Protein AF-A0A0A9E6H9-F1 (afdb_monomer_lite)

Sequence (83 aa):
MLLEEWLNKEVSFGDLGDISLVQKKAPRKVKRKRPIPTEDGNTIAYEEYLDYIFPDEVTLAPNLKILEAAYKWKKQKTGDDDE

Organism: Arundo donax (NCBI:txid35708)

Radius of gyration: 22.2 Å; chains: 1; bounding box: 43×46×56 Å

Structure (mmCIF, N/CA/C/O backbone):
data_AF-A0A0A9E6H9-F1
#
_entry.id   AF-A0A0A9E6H9-F1
#
loop_
_atom_site.group_PDB
_atom_site.id
_atom_site.type_symbol
_atom_site.label_atom_id
_atom_site.label_alt_id
_atom_site.label_comp_id
_atom_site.label_asym_id
_atom_site.label_entity_id
_atom_site.label_seq_id
_atom_site.pdbx_PDB_ins_code
_atom_site.Cartn_x
_atom_site.Cartn_y
_atom_site.Cartn_z
_atom_site.occupancy
_atom_site.B_iso_or_equiv
_atom_site.auth_seq_id
_atom_site.auth_comp_id
_atom_site.auth_asym_id
_atom_site.auth_atom_id
_atom_site.pdbx_PDB_model_num
ATOM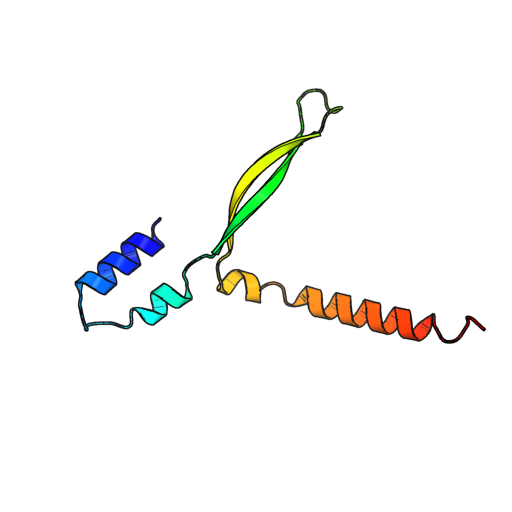 1 N N . MET A 1 1 ? 3.064 8.928 6.714 1.00 79.88 1 MET A N 1
ATOM 2 C CA . MET A 1 1 ? 2.219 9.102 5.504 1.00 79.88 1 MET A CA 1
ATOM 3 C C . MET A 1 1 ? 0.828 9.559 5.914 1.00 79.88 1 MET A C 1
ATOM 5 O O . MET A 1 1 ? 0.393 9.186 6.993 1.00 79.88 1 MET A O 1
ATOM 9 N N . LEU A 1 2 ? 0.099 10.272 5.046 1.00 86.50 2 LEU A N 1
ATOM 10 C CA . LEU A 1 2 ? -1.246 10.789 5.357 1.00 86.50 2 LEU A CA 1
ATOM 11 C C . LEU A 1 2 ? -2.221 9.702 5.847 1.00 86.50 2 LEU A C 1
ATOM 13 O O . LEU A 1 2 ? -2.979 9.918 6.786 1.00 86.50 2 LEU A O 1
ATOM 17 N N . LEU A 1 3 ? -2.185 8.514 5.238 1.00 85.75 3 LEU A N 1
ATOM 18 C CA . LEU A 1 3 ? -3.106 7.432 5.594 1.00 85.75 3 LEU A CA 1
ATOM 19 C C . LEU A 1 3 ? -2.831 6.833 6.988 1.00 85.75 3 LEU A C 1
ATOM 21 O O . LEU A 1 3 ? -3.758 6.406 7.667 1.00 85.75 3 LEU A O 1
ATOM 25 N N . GLU A 1 4 ? -1.570 6.824 7.429 1.00 86.06 4 GLU A N 1
ATOM 26 C CA . GLU A 1 4 ? -1.193 6.382 8.781 1.00 86.06 4 GLU A CA 1
ATOM 27 C C . GLU A 1 4 ? -1.669 7.389 9.832 1.00 86.06 4 GLU A C 1
ATOM 29 O O . GLU A 1 4 ? -2.171 7.005 10.884 1.00 86.06 4 GLU A O 1
ATOM 34 N N . GLU A 1 5 ? -1.556 8.685 9.535 1.00 90.25 5 GLU A N 1
ATOM 35 C CA . GLU A 1 5 ? -2.060 9.749 10.406 1.00 90.25 5 GLU A CA 1
ATOM 36 C C . GLU A 1 5 ? -3.582 9.694 10.528 1.00 90.25 5 GLU A C 1
ATOM 38 O O . GLU A 1 5 ? -4.115 9.819 11.631 1.00 90.25 5 GLU A O 1
ATOM 43 N N . TRP A 1 6 ? -4.279 9.434 9.418 1.00 88.62 6 TRP A N 1
ATOM 44 C CA . TRP A 1 6 ? -5.721 9.216 9.442 1.00 88.62 6 TRP A CA 1
ATOM 45 C C . TRP A 1 6 ? -6.089 7.984 10.276 1.00 88.62 6 TRP A C 1
ATOM 47 O O . TRP A 1 6 ? -6.957 8.083 11.138 1.00 88.62 6 TRP A O 1
ATOM 57 N N . LEU A 1 7 ? -5.383 6.860 10.112 1.00 87.12 7 LEU A N 1
ATOM 58 C CA . LEU A 1 7 ? -5.617 5.663 10.923 1.00 87.12 7 LEU A CA 1
ATOM 59 C C . LEU A 1 7 ? -5.439 5.947 12.423 1.00 87.12 7 LEU A C 1
ATOM 61 O O . LEU A 1 7 ? -6.296 5.580 13.221 1.00 87.12 7 LEU A O 1
ATOM 65 N N . ASN A 1 8 ? -4.367 6.642 12.807 1.00 89.06 8 ASN A N 1
ATOM 66 C CA . ASN A 1 8 ? -4.122 7.022 14.202 1.00 89.06 8 ASN A CA 1
ATOM 67 C C . ASN A 1 8 ? -5.222 7.938 14.751 1.00 89.06 8 ASN A C 1
ATOM 69 O O . ASN A 1 8 ? -5.585 7.849 15.925 1.00 89.06 8 ASN A O 1
ATOM 73 N N . LYS A 1 9 ? -5.768 8.812 13.901 1.00 87.75 9 LYS A N 1
ATOM 74 C CA . LYS A 1 9 ? -6.881 9.684 14.263 1.00 87.75 9 LYS A CA 1
ATOM 75 C C . LYS A 1 9 ? -8.171 8.890 14.479 1.00 87.75 9 LYS A C 1
ATOM 77 O O . LYS A 1 9 ? -8.808 9.096 15.505 1.00 87.75 9 LYS A O 1
ATOM 82 N N . GLU A 1 10 ? -8.513 7.962 13.588 1.00 87.12 10 GLU A N 1
ATOM 83 C CA . GLU A 1 10 ? -9.669 7.062 13.754 1.00 87.12 10 GLU A CA 1
ATOM 84 C C . GLU A 1 10 ? -9.548 6.228 15.035 1.00 87.12 10 GLU A C 1
ATOM 86 O O . GLU A 1 10 ? -10.471 6.191 15.842 1.00 87.12 10 GLU A O 1
ATOM 91 N N . VAL A 1 11 ? -8.366 5.658 15.299 1.00 86.75 11 VAL A N 1
ATOM 92 C CA . VAL A 1 11 ? -8.089 4.919 16.545 1.00 86.75 11 VAL A CA 1
ATOM 93 C C . VAL A 1 11 ? -8.301 5.800 17.785 1.00 86.75 11 VAL A C 1
ATOM 95 O O . VAL A 1 11 ? -8.789 5.316 18.805 1.00 86.75 11 VAL A O 1
ATOM 98 N N . SER A 1 12 ? -7.985 7.099 17.711 1.00 86.56 12 SER A N 1
ATOM 99 C CA . SER A 1 12 ? -8.185 8.032 18.831 1.00 86.56 12 SER A CA 1
ATOM 100 C C . SER A 1 12 ? -9.656 8.324 19.151 1.00 86.56 12 SER A C 1
ATOM 102 O O . SER A 1 12 ? -9.955 8.730 20.274 1.00 86.56 12 SER A O 1
ATOM 104 N N . PHE A 1 13 ? -10.574 8.102 18.204 1.00 82.50 13 PHE A N 1
ATOM 105 C CA . PHE A 1 13 ? -12.014 8.264 18.420 1.00 82.50 13 PHE A CA 1
ATOM 106 C C . PHE A 1 13 ? -12.664 7.038 19.089 1.00 82.50 13 PHE A C 1
ATOM 108 O O . PHE A 1 13 ? -13.814 7.116 19.525 1.00 82.50 13 PHE A O 1
ATOM 115 N N . GLY A 1 14 ? -11.928 5.931 19.244 1.00 74.25 14 GLY A N 1
ATOM 116 C CA . GLY A 1 14 ? -12.412 4.718 19.903 1.00 74.25 14 GLY A CA 1
ATOM 117 C C . GLY A 1 14 ? -13.396 3.938 19.027 1.00 74.25 14 GLY A C 1
ATOM 118 O O . GLY A 1 14 ? -13.049 3.543 17.921 1.00 74.25 14 GLY A O 1
ATOM 119 N N . ASP A 1 15 ? -14.609 3.704 19.534 1.00 71.75 15 ASP A N 1
ATOM 120 C CA . ASP A 1 15 ? -15.675 2.943 18.847 1.00 71.75 15 ASP A CA 1
ATOM 121 C C . ASP A 1 15 ? -16.527 3.815 17.899 1.00 71.75 15 ASP A C 1
ATOM 123 O O . ASP A 1 15 ? -17.448 3.351 17.230 1.00 71.75 15 ASP A O 1
ATOM 127 N N . LEU A 1 16 ? -16.235 5.119 17.840 1.00 68.06 16 LEU A N 1
ATOM 128 C CA . LEU A 1 16 ? -16.894 6.054 16.934 1.00 68.06 16 LEU A CA 1
ATOM 129 C C . LEU A 1 16 ? -16.245 5.983 15.549 1.00 68.06 16 LEU A C 1
ATOM 131 O O . LEU A 1 16 ? -15.512 6.885 15.154 1.00 68.06 16 LEU A O 1
ATOM 135 N N . GLY A 1 17 ? -16.517 4.908 14.812 1.00 68.62 17 GLY A N 1
ATOM 136 C CA . GLY A 1 17 ? -16.069 4.758 13.428 1.00 68.62 17 GLY A CA 1
ATOM 137 C C . GLY A 1 17 ? -15.770 3.317 13.034 1.00 68.62 17 GLY A C 1
ATOM 138 O O . GLY A 1 17 ? -15.769 2.407 13.857 1.00 68.62 17 GLY A O 1
ATOM 139 N N . ASP A 1 18 ? -15.499 3.111 11.745 1.00 80.62 18 ASP A N 1
ATOM 140 C CA . ASP A 1 18 ? -15.037 1.825 11.223 1.00 80.62 18 ASP A CA 1
ATOM 141 C C . ASP A 1 18 ? -13.589 1.948 10.735 1.00 80.62 18 ASP A C 1
ATOM 143 O O . ASP A 1 18 ? -13.307 2.271 9.577 1.00 80.62 18 ASP A O 1
ATOM 147 N N . ILE A 1 19 ? -12.659 1.633 11.637 1.00 84.50 19 ILE A N 1
ATOM 148 C CA . ILE A 1 19 ? -11.213 1.592 11.378 1.00 84.50 19 ILE A CA 1
ATOM 149 C C . ILE A 1 19 ? -10.889 0.646 10.204 1.00 84.50 19 ILE A C 1
ATOM 151 O O . ILE A 1 19 ? -9.909 0.855 9.477 1.00 84.50 19 ILE A O 1
ATOM 155 N N . SER A 1 20 ? -11.730 -0.369 9.953 1.00 86.00 20 SER A N 1
ATOM 156 C CA . SER A 1 20 ? -11.524 -1.328 8.866 1.00 86.00 20 SER A CA 1
ATOM 157 C C . SER A 1 20 ? -11.558 -0.663 7.488 1.00 86.00 20 SER A C 1
ATOM 159 O O . SER A 1 20 ? -10.889 -1.138 6.569 1.00 86.00 20 SER A O 1
ATOM 161 N N . LEU A 1 21 ? -12.279 0.453 7.327 1.00 85.31 21 LEU A N 1
ATOM 162 C CA . LEU A 1 21 ? -12.343 1.189 6.062 1.00 85.31 21 LEU A CA 1
ATOM 163 C C . LEU A 1 21 ? -10.995 1.810 5.694 1.00 85.31 21 LEU A C 1
ATOM 165 O O . LEU A 1 21 ? -10.584 1.741 4.535 1.00 85.31 21 LEU A O 1
ATOM 169 N N . VAL A 1 22 ? -10.294 2.388 6.671 1.00 85.12 22 VAL A N 1
ATOM 170 C CA . VAL A 1 22 ? -8.975 2.999 6.451 1.00 85.12 22 VAL A CA 1
ATOM 171 C C . VAL A 1 22 ? -7.914 1.917 6.273 1.00 85.12 22 VAL A C 1
ATOM 173 O O . VAL A 1 22 ? -7.084 2.010 5.370 1.00 85.12 22 VAL A O 1
ATOM 176 N N . GLN A 1 23 ? -7.989 0.834 7.053 1.00 86.25 23 GLN A N 1
ATOM 177 C CA . GLN A 1 23 ? -7.081 -0.309 6.909 1.00 86.25 23 GLN A CA 1
ATOM 178 C C . GLN A 1 23 ? -7.187 -0.979 5.534 1.00 86.25 23 GLN A C 1
ATOM 180 O O . GLN A 1 23 ? -6.166 -1.319 4.940 1.00 86.25 23 GLN A O 1
ATOM 185 N N . LYS A 1 24 ? -8.399 -1.124 4.983 1.00 88.00 24 LYS A N 1
ATOM 186 C CA . LYS A 1 24 ? -8.612 -1.670 3.629 1.00 88.00 24 LYS A CA 1
ATOM 187 C C . LYS A 1 24 ? -7.979 -0.819 2.529 1.00 88.00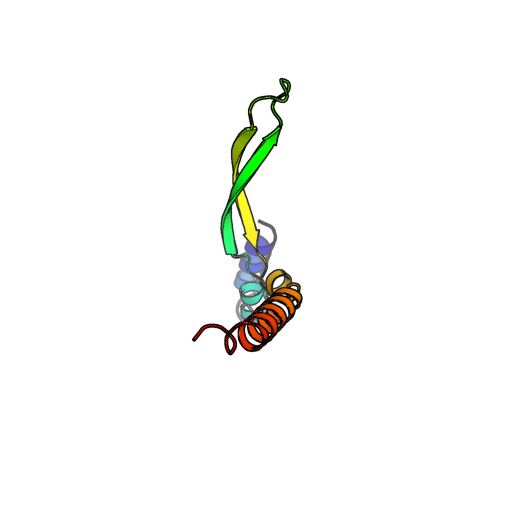 24 LYS A C 1
ATOM 189 O O . LYS A 1 24 ? -7.698 -1.353 1.464 1.00 88.00 24 LYS A O 1
ATOM 194 N N . LYS A 1 25 ? -7.745 0.471 2.778 1.00 86.12 25 LYS A N 1
ATOM 195 C CA . LYS A 1 25 ? -7.089 1.399 1.844 1.00 86.12 25 LYS A CA 1
ATOM 196 C C . LYS A 1 25 ? -5.572 1.466 2.028 1.00 86.12 25 LYS A C 1
ATOM 198 O O . LYS A 1 25 ? -4.903 2.167 1.270 1.00 86.12 25 LYS A O 1
ATOM 203 N N . ALA A 1 26 ? -5.021 0.764 3.021 1.00 87.19 26 ALA A N 1
ATOM 204 C CA . ALA A 1 26 ? -3.599 0.816 3.324 1.00 87.19 26 ALA A CA 1
ATOM 205 C C . ALA A 1 26 ? -2.748 0.326 2.139 1.00 87.19 26 ALA A C 1
ATOM 207 O O . ALA A 1 26 ? -2.986 -0.773 1.625 1.00 87.19 26 ALA A O 1
ATOM 208 N N . PRO A 1 27 ? -1.747 1.111 1.698 1.00 89.94 27 PRO A N 1
ATOM 209 C CA . PRO A 1 27 ? -0.891 0.715 0.595 1.00 89.94 27 PRO A CA 1
ATOM 210 C C . PRO A 1 27 ? 0.081 -0.387 1.009 1.00 89.94 27 PRO A C 1
ATOM 212 O O . PRO A 1 27 ? 0.562 -0.450 2.143 1.00 89.94 27 PRO A O 1
ATOM 215 N N . ARG A 1 28 ? 0.448 -1.226 0.043 1.00 88.50 28 ARG A N 1
ATOM 216 C CA . ARG A 1 28 ? 1.545 -2.184 0.180 1.00 88.50 28 ARG A CA 1
ATOM 217 C C . ARG A 1 28 ? 2.843 -1.530 -0.264 1.00 88.50 28 ARG A C 1
ATOM 219 O O . ARG A 1 28 ? 2.949 -1.047 -1.388 1.00 88.50 28 ARG A O 1
ATOM 226 N N . LYS A 1 29 ? 3.845 -1.558 0.609 1.00 90.06 29 LYS A N 1
ATOM 227 C CA . LYS A 1 29 ? 5.190 -1.062 0.313 1.00 90.06 29 LYS A CA 1
ATOM 228 C C . LYS A 1 29 ? 5.973 -2.112 -0.471 1.00 90.06 29 LYS A C 1
ATOM 230 O O . LYS A 1 29 ? 6.152 -3.229 0.011 1.00 90.06 29 LYS A O 1
ATOM 235 N N . VAL A 1 30 ? 6.469 -1.753 -1.650 1.00 89.12 30 VAL A N 1
ATOM 236 C CA . VAL A 1 30 ? 7.280 -2.632 -2.504 1.00 89.12 30 VAL A CA 1
ATOM 237 C C . VAL A 1 30 ? 8.574 -1.932 -2.920 1.00 89.12 30 VAL A C 1
ATOM 239 O O . VAL A 1 30 ? 8.628 -0.712 -3.035 1.00 89.12 30 VAL A O 1
ATOM 242 N N . LYS A 1 31 ? 9.649 -2.697 -3.122 1.00 92.81 31 LYS A N 1
ATOM 243 C CA . LYS A 1 31 ? 10.917 -2.176 -3.656 1.00 92.81 31 LYS A CA 1
ATOM 244 C C . LYS A 1 31 ? 10.941 -2.382 -5.165 1.00 92.81 31 LYS A C 1
ATOM 246 O O . LYS A 1 31 ? 10.690 -3.494 -5.626 1.00 92.81 31 LYS A O 1
ATOM 251 N N . ARG A 1 32 ? 11.254 -1.337 -5.928 1.00 90.88 32 ARG A N 1
ATOM 252 C CA . ARG A 1 32 ? 11.326 -1.377 -7.395 1.00 90.88 32 ARG A CA 1
ATOM 253 C C . ARG A 1 32 ? 12.639 -0.796 -7.890 1.00 90.88 32 ARG A C 1
ATOM 255 O O . ARG A 1 32 ? 13.275 -0.011 -7.198 1.00 90.88 32 ARG A O 1
ATOM 262 N N . LYS A 1 33 ? 13.034 -1.204 -9.095 1.00 90.62 33 LYS A N 1
ATOM 263 C CA . LYS A 1 33 ? 14.216 -0.704 -9.803 1.00 90.62 33 LYS A CA 1
ATOM 264 C C . LYS A 1 33 ? 13.752 0.045 -11.042 1.00 90.62 33 LYS A C 1
ATOM 266 O O . LYS A 1 33 ? 13.005 -0.533 -11.830 1.00 90.62 33 LYS A O 1
ATOM 271 N N . ARG A 1 34 ? 14.171 1.300 -11.211 1.00 87.50 34 ARG A N 1
ATOM 272 C CA . ARG A 1 34 ? 13.947 2.060 -12.453 1.00 87.50 34 ARG A CA 1
ATOM 273 C C . ARG A 1 34 ? 15.273 2.330 -13.160 1.00 87.50 34 ARG A C 1
ATOM 275 O O . ARG A 1 34 ? 16.251 2.623 -12.470 1.00 87.50 34 ARG A O 1
ATOM 282 N N . PRO A 1 35 ? 15.319 2.232 -14.499 1.00 88.81 35 PRO A N 1
ATOM 283 C CA . PRO A 1 35 ? 16.466 2.700 -15.254 1.00 88.81 35 PRO A CA 1
ATOM 284 C C . PRO A 1 35 ? 16.533 4.229 -15.177 1.00 88.81 35 PRO A C 1
ATOM 286 O O . PRO A 1 35 ? 15.516 4.911 -15.305 1.00 88.81 35 PRO A O 1
ATOM 289 N N . ILE A 1 36 ? 17.733 4.756 -14.979 1.00 82.50 36 ILE A N 1
ATOM 290 C CA . ILE A 1 36 ? 18.050 6.174 -15.062 1.00 82.50 36 ILE A CA 1
ATOM 291 C C . ILE A 1 36 ? 18.925 6.360 -16.303 1.00 82.50 36 ILE A C 1
ATOM 293 O O . ILE A 1 36 ? 19.966 5.698 -16.413 1.00 82.50 36 ILE A O 1
ATOM 297 N N . PRO A 1 37 ? 18.517 7.221 -17.250 1.00 76.44 37 PRO A N 1
ATOM 298 C CA . PRO A 1 37 ? 19.384 7.596 -18.352 1.00 76.44 37 PRO A CA 1
ATOM 299 C C . PRO A 1 37 ? 20.556 8.409 -17.797 1.00 76.44 37 PRO A C 1
ATOM 301 O O . PRO A 1 37 ? 20.359 9.423 -17.129 1.00 76.44 37 PRO A O 1
ATOM 304 N N . THR A 1 38 ? 21.773 7.940 -18.052 1.00 77.00 38 THR A N 1
ATOM 305 C CA . THR A 1 38 ? 22.997 8.681 -17.725 1.00 77.00 38 THR A CA 1
ATOM 306 C C . THR A 1 38 ? 23.282 9.675 -18.852 1.00 77.00 38 THR A C 1
ATOM 308 O O . THR A 1 38 ? 22.966 9.387 -20.006 1.00 77.00 38 THR A O 1
ATOM 311 N N . GLU A 1 39 ? 23.871 10.828 -18.528 1.00 73.81 39 GLU A N 1
ATOM 312 C CA . GLU A 1 39 ? 24.129 11.947 -19.456 1.00 73.81 39 GLU A CA 1
ATOM 313 C C . GLU A 1 39 ? 24.886 11.522 -20.732 1.00 73.81 39 GLU A C 1
ATOM 315 O O . GLU A 1 39 ? 24.611 12.033 -21.813 1.00 73.81 39 GLU A O 1
ATOM 320 N N . ASP A 1 40 ? 25.732 10.492 -20.637 1.00 71.88 40 ASP A N 1
ATOM 321 C CA . ASP A 1 40 ? 26.515 9.955 -21.757 1.00 71.88 40 ASP A CA 1
ATOM 322 C C . ASP A 1 40 ? 25.749 9.000 -22.694 1.00 71.88 40 ASP A C 1
ATOM 324 O O . ASP A 1 40 ? 26.333 8.453 -23.629 1.00 71.88 40 ASP A O 1
ATOM 328 N N . GLY A 1 41 ? 24.458 8.731 -22.452 1.00 65.62 41 GLY A N 1
ATOM 329 C CA . GLY A 1 41 ? 23.583 7.928 -23.326 1.00 65.62 41 GLY A CA 1
ATOM 330 C C . GLY A 1 41 ? 23.949 6.440 -23.477 1.00 65.62 41 GLY A C 1
ATOM 331 O O . GLY A 1 41 ? 23.140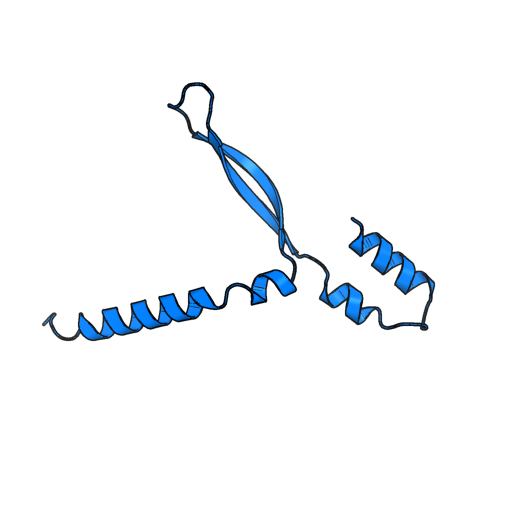 5.662 -23.978 1.00 65.62 41 GLY A O 1
ATOM 332 N N . ASN A 1 42 ? 25.131 6.027 -23.013 1.00 66.19 42 ASN A N 1
ATOM 333 C CA . ASN A 1 42 ? 25.700 4.698 -23.241 1.00 66.19 42 ASN A CA 1
ATOM 334 C C . ASN A 1 42 ? 25.525 3.739 -22.049 1.00 66.19 42 ASN A C 1
ATOM 336 O O . ASN A 1 42 ? 25.676 2.527 -22.199 1.00 66.19 42 ASN A O 1
ATOM 340 N N . THR A 1 43 ? 25.189 4.264 -20.866 1.00 62.84 43 THR A N 1
ATOM 341 C CA . THR A 1 43 ? 25.120 3.491 -19.617 1.00 62.84 43 THR A CA 1
ATOM 342 C C . THR A 1 43 ? 23.767 3.687 -18.944 1.00 62.84 43 THR A C 1
ATOM 344 O O . THR A 1 43 ? 23.390 4.804 -18.589 1.00 62.84 43 THR A O 1
ATOM 347 N N . ILE A 1 44 ? 23.031 2.595 -18.741 1.00 77.12 44 ILE A N 1
ATOM 348 C CA . ILE A 1 44 ? 21.776 2.601 -17.983 1.00 77.12 44 ILE A CA 1
ATOM 349 C C . ILE A 1 44 ? 22.115 2.292 -16.524 1.00 77.12 44 ILE A C 1
ATOM 351 O O . ILE A 1 44 ? 22.468 1.159 -16.193 1.00 77.12 44 ILE A O 1
ATOM 355 N N . ALA A 1 45 ? 22.017 3.295 -15.653 1.00 80.88 45 ALA A N 1
ATOM 356 C CA . ALA A 1 45 ? 22.098 3.091 -14.210 1.00 80.88 45 ALA A CA 1
ATOM 357 C C . ALA A 1 45 ? 20.730 2.633 -13.680 1.00 80.88 45 ALA A C 1
ATOM 359 O O . ALA A 1 45 ? 19.699 2.986 -14.245 1.00 80.88 45 ALA A O 1
ATOM 360 N N . TYR A 1 46 ? 20.693 1.853 -12.599 1.00 84.38 46 TYR A N 1
ATOM 361 C CA . TYR A 1 46 ? 19.438 1.442 -11.959 1.00 84.38 46 TYR A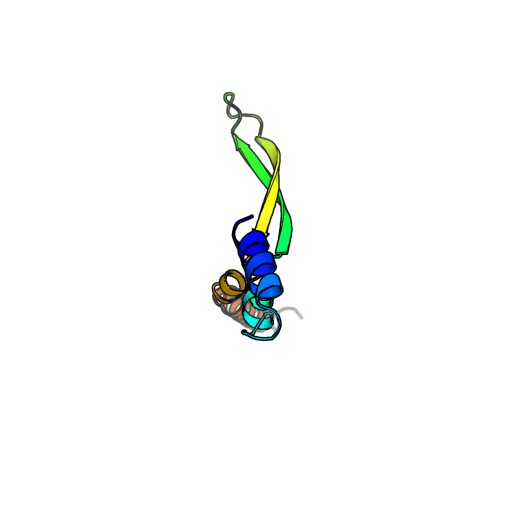 CA 1
ATOM 362 C C . TYR A 1 46 ? 19.355 2.019 -10.550 1.00 84.38 46 TYR A C 1
ATOM 364 O O . TYR A 1 46 ? 20.271 1.830 -9.754 1.00 84.38 46 TYR A O 1
ATOM 372 N N . GLU A 1 47 ? 18.238 2.668 -10.228 1.00 89.38 47 GLU A N 1
ATOM 373 C CA . GLU A 1 47 ? 17.950 3.166 -8.880 1.00 89.38 47 GLU A CA 1
ATOM 374 C C . GLU A 1 47 ? 16.871 2.318 -8.211 1.00 89.38 47 GLU A C 1
ATOM 376 O O . GLU A 1 47 ? 15.816 2.046 -8.797 1.00 89.38 47 GLU A O 1
ATOM 381 N N . GLU A 1 48 ? 17.145 1.906 -6.970 1.00 91.50 48 GLU A N 1
ATOM 382 C CA . GLU A 1 48 ? 16.162 1.279 -6.092 1.00 91.50 48 GLU A CA 1
ATOM 383 C C . GLU A 1 48 ? 15.300 2.353 -5.427 1.00 91.50 48 GLU A C 1
ATOM 385 O O . GLU A 1 48 ? 15.804 3.203 -4.696 1.00 91.50 48 GLU A O 1
ATOM 390 N N . TYR A 1 49 ? 13.988 2.287 -5.640 1.00 88.50 49 TYR A N 1
ATOM 391 C CA . TYR A 1 49 ? 13.021 3.163 -4.993 1.00 88.50 49 TYR A CA 1
ATOM 392 C C . TYR A 1 49 ? 11.928 2.353 -4.298 1.00 88.50 49 TYR A C 1
ATOM 394 O O . TYR A 1 49 ? 11.643 1.198 -4.634 1.00 88.50 49 TYR A O 1
ATOM 402 N N . LEU A 1 50 ? 11.333 2.965 -3.278 1.00 90.75 50 LEU A N 1
ATOM 403 C CA . LEU A 1 50 ? 10.164 2.430 -2.598 1.00 90.75 50 LEU A CA 1
ATOM 404 C C . LEU A 1 50 ? 8.914 2.922 -3.317 1.00 90.75 50 LEU A C 1
ATOM 406 O O . LEU A 1 50 ? 8.724 4.124 -3.474 1.00 90.75 50 LEU A O 1
ATOM 410 N N . ASP A 1 51 ? 8.081 1.980 -3.729 1.00 88.56 51 ASP A N 1
ATOM 411 C CA . ASP A 1 51 ? 6.796 2.224 -4.368 1.00 88.56 51 ASP A CA 1
ATOM 412 C C . ASP A 1 51 ? 5.670 1.780 -3.424 1.00 88.56 51 ASP A C 1
ATOM 414 O O . ASP A 1 51 ? 5.843 0.861 -2.611 1.00 88.56 51 ASP A O 1
ATOM 418 N N . TYR A 1 52 ? 4.527 2.449 -3.511 1.00 89.50 52 TYR A N 1
ATOM 419 C CA . TYR A 1 52 ? 3.360 2.187 -2.673 1.00 89.50 52 TYR A CA 1
ATOM 420 C C . TYR A 1 52 ? 2.196 1.824 -3.578 1.00 89.50 52 TYR A C 1
ATOM 422 O O . TYR A 1 52 ? 1.686 2.677 -4.290 1.00 89.50 52 TYR A O 1
ATOM 430 N N . ILE A 1 53 ? 1.782 0.560 -3.536 1.00 88.12 53 ILE A N 1
ATOM 431 C CA . ILE A 1 53 ? 0.659 0.070 -4.338 1.00 88.12 53 ILE A CA 1
ATOM 432 C C . ILE A 1 53 ? -0.598 0.131 -3.485 1.00 88.12 53 ILE A C 1
ATOM 434 O O . ILE A 1 53 ? -0.695 -0.578 -2.474 1.00 88.12 53 ILE A O 1
ATOM 438 N N . PHE A 1 54 ? -1.566 0.944 -3.895 1.00 88.12 54 PHE A N 1
ATOM 439 C CA . PHE A 1 54 ? -2.855 1.015 -3.219 1.00 88.12 54 PHE A CA 1
ATOM 440 C C . PHE A 1 54 ? -3.763 -0.138 -3.674 1.00 88.12 54 PHE A C 1
ATOM 442 O O . PHE A 1 54 ? -3.742 -0.521 -4.845 1.00 88.12 54 PHE A O 1
ATOM 449 N N . PRO A 1 55 ? -4.589 -0.708 -2.782 1.00 86.44 55 PRO A N 1
ATOM 450 C CA . PRO A 1 55 ? -5.513 -1.784 -3.146 1.00 86.44 55 PRO A CA 1
ATOM 451 C C . PRO A 1 55 ? -6.433 -1.439 -4.328 1.00 86.44 55 PRO A C 1
ATOM 453 O O . PRO A 1 55 ? -6.663 -2.289 -5.189 1.00 86.44 55 PRO A O 1
ATOM 456 N N . ASP A 1 56 ? -6.874 -0.184 -4.424 1.00 80.94 56 ASP A N 1
ATOM 457 C CA . ASP A 1 56 ? -7.730 0.299 -5.512 1.00 80.94 56 ASP A CA 1
ATOM 458 C C . ASP A 1 56 ? -6.990 0.342 -6.866 1.00 80.94 56 ASP A C 1
ATOM 460 O O . ASP A 1 56 ? -7.585 0.058 -7.905 1.00 80.94 56 ASP A O 1
ATOM 464 N N . GLU A 1 57 ? -5.674 0.584 -6.878 1.00 77.94 57 GLU A N 1
ATOM 465 C CA . GLU A 1 57 ? -4.854 0.593 -8.102 1.00 77.94 57 GLU A CA 1
ATOM 466 C C . GLU A 1 57 ? -4.717 -0.797 -8.729 1.00 77.94 57 GLU A C 1
ATOM 468 O O . GLU A 1 57 ? -4.659 -0.933 -9.950 1.00 77.94 57 GLU A O 1
ATOM 473 N N . VAL A 1 58 ? -4.723 -1.854 -7.913 1.00 69.75 58 VAL A N 1
ATOM 474 C CA . VAL A 1 58 ? -4.639 -3.237 -8.410 1.00 69.75 58 VAL A CA 1
ATOM 475 C C . VAL A 1 58 ? -5.880 -3.601 -9.232 1.00 69.75 58 VAL A C 1
ATOM 477 O O . VAL A 1 58 ? -5.792 -4.369 -10.192 1.00 69.75 58 VAL A O 1
ATOM 480 N N . THR A 1 59 ? -7.038 -3.026 -8.901 1.00 61.72 59 THR A N 1
ATOM 481 C CA . THR A 1 59 ? -8.292 -3.278 -9.629 1.00 61.72 59 THR A CA 1
ATOM 482 C C . THR A 1 59 ? -8.327 -2.632 -11.017 1.00 61.72 59 THR A C 1
ATOM 484 O O . THR A 1 59 ? -9.060 -3.099 -11.888 1.00 61.72 59 THR A O 1
ATOM 487 N N . LEU A 1 60 ? -7.482 -1.622 -11.258 1.00 60.03 60 LEU A N 1
ATOM 488 C CA . LEU A 1 60 ? -7.364 -0.896 -12.526 1.00 60.03 60 LEU A CA 1
ATOM 489 C C . LEU A 1 60 ? -6.519 -1.626 -13.587 1.00 60.03 60 LEU A C 1
ATOM 491 O O . LEU A 1 60 ? -6.414 -1.133 -14.708 1.00 60.03 60 LEU A O 1
ATOM 495 N N . ALA A 1 61 ? -5.988 -2.823 -13.295 1.00 61.62 61 ALA A N 1
ATOM 496 C CA . ALA A 1 61 ? -5.278 -3.675 -14.260 1.00 61.62 61 ALA A CA 1
ATOM 497 C C . ALA A 1 61 ? -6.102 -4.879 -14.808 1.00 61.62 61 ALA A C 1
ATOM 499 O O . ALA A 1 61 ? -5.586 -6.001 -14.863 1.00 61.62 61 ALA A O 1
ATOM 500 N N . PRO A 1 62 ? -7.377 -4.731 -15.236 1.00 60.62 62 PRO A N 1
ATOM 501 C CA . PRO A 1 62 ? -8.172 -5.851 -15.748 1.00 60.62 62 PRO A 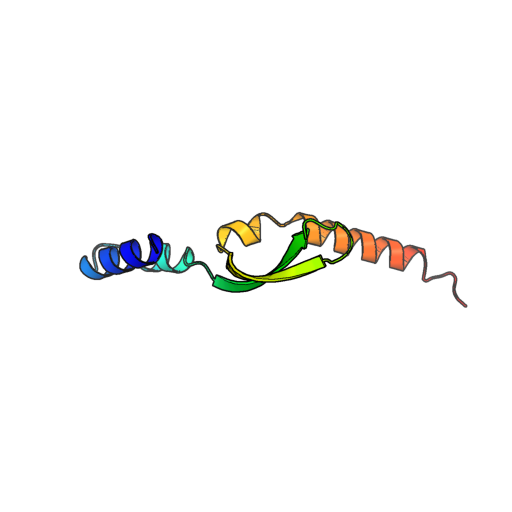CA 1
ATOM 502 C C . PRO A 1 62 ? -7.728 -6.320 -17.147 1.00 60.62 62 PRO A C 1
ATOM 504 O O . PRO A 1 62 ? -8.051 -7.434 -17.561 1.00 60.62 62 PRO A O 1
ATOM 507 N N . ASN A 1 63 ? -6.968 -5.502 -17.877 1.00 63.03 63 ASN A N 1
ATOM 508 C CA . ASN A 1 63 ? -6.490 -5.777 -19.235 1.00 63.03 63 ASN A CA 1
ATOM 509 C C . ASN A 1 63 ? -5.454 -6.914 -19.316 1.00 63.03 63 ASN A C 1
ATOM 511 O O . ASN A 1 63 ? -5.325 -7.539 -20.368 1.00 63.03 63 ASN A O 1
ATOM 515 N N . LEU A 1 64 ? -4.764 -7.244 -18.218 1.00 71.44 64 LEU A N 1
ATOM 516 C CA . LEU A 1 64 ? -3.796 -8.349 -18.186 1.00 71.44 64 LEU A CA 1
ATOM 517 C C . LEU A 1 64 ? -4.465 -9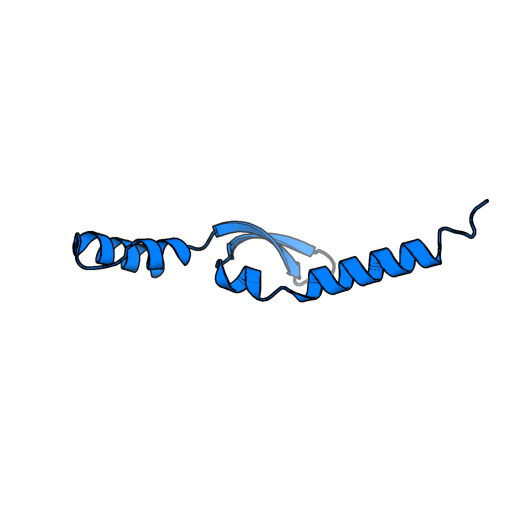.716 -18.398 1.00 71.44 64 LEU A C 1
ATOM 519 O O . LEU A 1 64 ? -3.956 -10.541 -19.153 1.00 71.44 64 LEU A O 1
ATOM 523 N N . LYS A 1 65 ? -5.661 -9.927 -17.831 1.00 76.00 65 LYS A N 1
ATOM 524 C CA . LYS A 1 65 ? -6.425 -11.176 -18.006 1.00 76.00 65 LYS A CA 1
ATOM 525 C C . LYS A 1 65 ? -6.863 -11.399 -19.457 1.00 76.00 65 LYS A C 1
ATOM 527 O O . LYS A 1 65 ? -6.933 -12.537 -19.914 1.00 76.00 65 LYS A O 1
ATOM 532 N N . ILE A 1 66 ? -7.139 -10.317 -20.190 1.00 81.88 66 ILE A N 1
ATOM 533 C CA . ILE A 1 66 ? -7.519 -10.373 -21.610 1.00 81.88 66 ILE A CA 1
ATOM 534 C C . ILE A 1 66 ? -6.317 -10.808 -22.457 1.00 81.88 66 ILE A C 1
ATOM 536 O O . ILE A 1 66 ? -6.457 -11.666 -23.326 1.00 81.88 66 ILE A O 1
ATOM 540 N N . LEU A 1 67 ? -5.126 -10.271 -22.173 1.00 82.31 67 LEU A N 1
ATOM 541 C CA . LEU A 1 67 ? -3.891 -10.661 -22.860 1.00 82.31 67 LEU A CA 1
ATOM 542 C C . LEU A 1 67 ? -3.511 -12.121 -22.573 1.00 82.31 67 LEU A C 1
ATOM 544 O O . LEU A 1 67 ? -3.133 -12.845 -23.493 1.00 82.31 67 LEU A O 1
ATOM 548 N N . GLU A 1 68 ? -3.677 -12.585 -21.332 1.00 82.50 68 GLU A N 1
ATOM 549 C CA . GLU A 1 68 ? -3.497 -14.000 -20.980 1.00 82.50 68 GLU A CA 1
ATOM 550 C C . GLU A 1 68 ? -4.470 -14.917 -21.739 1.00 82.50 68 GLU A C 1
ATOM 552 O O . GLU A 1 68 ? -4.067 -15.971 -22.239 1.00 82.50 68 GLU A O 1
ATOM 557 N N . ALA A 1 69 ? -5.744 -14.526 -21.856 1.00 86.75 69 ALA A N 1
ATOM 558 C CA . ALA A 1 69 ? -6.743 -15.275 -22.619 1.00 86.75 69 ALA A CA 1
ATOM 559 C C . ALA A 1 69 ? -6.404 -15.320 -24.119 1.00 86.75 69 ALA A C 1
ATOM 561 O O . ALA A 1 69 ? -6.473 -16.386 -24.733 1.00 86.75 69 ALA A O 1
ATOM 562 N N . ALA A 1 70 ? -5.963 -14.197 -24.695 1.00 86.56 70 ALA A N 1
ATOM 563 C CA . ALA A 1 70 ? -5.513 -14.129 -26.084 1.00 86.56 70 ALA A CA 1
ATOM 564 C C . ALA A 1 70 ? -4.276 -15.011 -26.337 1.00 86.56 70 ALA A C 1
ATOM 566 O O . ALA A 1 70 ? -4.216 -15.721 -27.342 1.00 86.56 70 ALA A O 1
ATOM 567 N N . TYR A 1 71 ? -3.314 -15.026 -25.407 1.00 85.88 71 TYR A N 1
ATOM 568 C CA . TYR A 1 71 ? -2.139 -15.896 -25.488 1.00 85.88 71 TYR A CA 1
ATOM 569 C C . TYR A 1 71 ? -2.526 -17.382 -25.461 1.00 85.88 71 TYR A C 1
ATOM 571 O O . TYR A 1 71 ? -2.048 -18.160 -26.288 1.00 85.88 71 TYR A O 1
ATOM 579 N N . LYS A 1 72 ? -3.440 -17.776 -24.562 1.00 88.50 72 LYS A N 1
ATOM 580 C CA . LYS A 1 72 ? -3.971 -19.149 -24.502 1.00 88.50 72 LYS A CA 1
ATOM 581 C C . LYS A 1 72 ? -4.688 -19.545 -25.795 1.00 88.50 72 LYS A C 1
ATOM 583 O O . LYS A 1 72 ? -4.441 -20.638 -26.295 1.00 88.50 72 LYS A O 1
ATOM 588 N N . TRP A 1 73 ? -5.513 -18.661 -26.360 1.00 88.81 73 TRP A N 1
ATOM 589 C CA . TRP A 1 73 ? -6.197 -18.903 -27.637 1.00 88.81 73 TRP A CA 1
ATOM 590 C C . TRP A 1 73 ? -5.212 -19.100 -28.794 1.00 88.81 73 TRP A C 1
ATOM 592 O O . TRP A 1 73 ? -5.341 -20.049 -29.565 1.00 88.81 73 TRP A O 1
ATOM 602 N N . LYS A 1 74 ? -4.174 -18.257 -28.880 1.00 88.19 74 LYS A N 1
ATOM 603 C CA . LYS A 1 74 ? -3.114 -18.415 -29.884 1.00 88.19 74 LYS A CA 1
ATOM 604 C C . LYS A 1 74 ? -2.387 -19.753 -29.725 1.00 88.19 74 LYS A C 1
ATOM 606 O O . LYS A 1 74 ? -2.195 -20.441 -30.717 1.00 88.19 74 LYS A O 1
ATOM 611 N N . LYS A 1 75 ? -2.031 -20.142 -28.495 1.00 83.25 75 LYS A N 1
ATOM 612 C CA . LYS A 1 75 ? -1.347 -21.416 -28.216 1.00 83.25 75 LYS A CA 1
ATOM 613 C C . LYS A 1 75 ? -2.190 -22.634 -28.614 1.00 83.25 75 LYS A C 1
ATOM 615 O O . LYS A 1 75 ? -1.635 -23.598 -29.117 1.00 83.25 75 LYS A O 1
ATOM 620 N N . GLN A 1 76 ? -3.509 -22.581 -28.419 1.00 80.06 76 GLN A N 1
ATOM 621 C CA . GLN A 1 76 ? -4.427 -23.631 -28.882 1.00 80.06 76 GLN A CA 1
ATOM 622 C C . GLN A 1 76 ? -4.494 -23.713 -30.412 1.00 80.06 76 GLN A C 1
ATOM 624 O O . GLN A 1 76 ? -4.619 -24.795 -30.961 1.00 80.06 76 GLN A O 1
ATOM 629 N N . LYS A 1 77 ? -4.392 -22.576 -31.107 1.00 77.06 77 LYS A N 1
ATOM 630 C CA . LYS A 1 77 ? -4.406 -22.511 -32.576 1.00 77.06 77 LYS A CA 1
ATOM 631 C C . LYS A 1 77 ? -3.120 -23.011 -33.237 1.00 77.06 77 LYS A C 1
ATOM 633 O O . LYS A 1 77 ? -3.172 -23.359 -34.406 1.00 77.06 77 LYS A O 1
ATOM 638 N N . THR A 1 78 ? -1.989 -22.984 -32.534 1.00 68.19 78 THR A N 1
ATOM 639 C CA . THR A 1 78 ? -0.666 -23.338 -33.080 1.00 68.19 78 THR A CA 1
ATOM 640 C C . THR A 1 78 ? -0.094 -24.632 -32.496 1.00 68.19 78 THR A C 1
ATOM 642 O O . THR A 1 78 ? 1.091 -24.873 -32.652 1.00 68.19 78 THR A O 1
ATOM 645 N N . GLY A 1 79 ? -0.884 -25.406 -31.746 1.00 57.97 79 GLY A N 1
ATOM 646 C CA . GLY A 1 79 ? -0.435 -26.608 -31.030 1.00 57.97 79 GLY A CA 1
ATOM 647 C C . GLY A 1 79 ? -1.192 -27.880 -31.409 1.00 57.97 79 GLY A C 1
ATOM 648 O O . GLY A 1 79 ? -1.236 -28.790 -30.591 1.00 57.97 79 GLY A O 1
ATOM 649 N N . ASP A 1 80 ? -1.796 -27.908 -32.599 1.00 52.97 80 ASP A N 1
ATOM 650 C CA . ASP A 1 80 ? -2.404 -29.098 -33.223 1.00 52.97 80 ASP A CA 1
ATOM 651 C C . ASP A 1 80 ? -1.765 -29.379 -34.607 1.00 52.97 80 ASP A C 1
ATOM 653 O O . ASP A 1 80 ? -2.348 -30.073 -35.428 1.00 52.97 80 ASP A O 1
ATOM 657 N N . ASP A 1 81 ? -0.575 -28.806 -34.866 1.00 53.19 81 ASP A N 1
ATOM 658 C CA . ASP A 1 81 ? 0.199 -28.918 -36.122 1.00 53.19 81 ASP A CA 1
ATOM 659 C C . ASP A 1 81 ? 1.686 -29.302 -35.878 1.00 53.19 81 ASP A C 1
ATOM 661 O O . ASP A 1 81 ? 2.510 -29.163 -36.776 1.00 53.19 81 ASP A O 1
ATOM 665 N N . ASP A 1 82 ? 2.048 -29.784 -34.680 1.00 47.91 82 ASP A N 1
ATOM 666 C CA . ASP A 1 82 ? 3.370 -30.380 -34.403 1.00 47.91 82 ASP A CA 1
ATOM 667 C C . ASP A 1 82 ? 3.192 -31.859 -33.987 1.00 47.91 82 ASP A C 1
ATOM 669 O O . ASP A 1 82 ? 3.301 -32.208 -32.807 1.00 47.91 82 ASP A O 1
ATOM 673 N N . GLU A 1 83 ? 2.887 -32.715 -34.970 1.00 41.84 83 GLU A N 1
ATOM 674 C CA . GLU A 1 83 ? 3.274 -34.138 -34.997 1.00 41.84 83 GLU A CA 1
ATOM 675 C C . GLU A 1 83 ? 4.322 -34.340 -36.103 1.00 41.84 83 GLU A C 1
ATOM 677 O O . GLU A 1 83 ? 4.109 -33.817 -37.224 1.00 41.84 83 GLU A O 1
#

Foldseek 3Di:
DVLVVVLVVVVVVPPPDDSVVSVLFFWDKDKDWDWDQDPVNPDTDIDIDIDTHTPVNVVVPPVVVVVVVVVVVVCVVPPVPDD

pLDDT: mean 79.76, std 11.33, range [41.84, 92.81]

Secondary structure (DSSP, 8-state):
-HHHHHHHHHHHTTTSS-HHHHHHTPPEEEEEEEEEE-TTSS-EEEEEEEEEE-HHHHHT-THHHHHHHHHHHHHHHTSSS--